Protein AF-A0A658NNR8-F1 (afdb_monomer)

Radius of gyration: 19.48 Å; Cα contacts (8 Å, |Δi|>4): 130; chains: 1; bounding box: 37×26×56 Å

Foldseek 3Di:
DQQVLLVVCVVVVPDDQQWFKDWPNATFGFHDRDRFWTWGQGPVRDIDTGGSVSRVVTDMDTPPPDPDDDDDDDDDDDPPDDPVVVVVVVVD

Secondary structure (DSSP, 8-state):
-HHHHHHHHHHH-SS-TT-EEEETTEEEEEEEE-SSEEEEEETT--EEEEEHHHHHHSPEEESSSSS-----------TTS-HHHHHHHH--

Sequence (92 aa):
SNLISGLFLVMERPFVVGDVITVDDVTGEVLTIDMLSTKLRTFDNLYVRMPNETIIKSRVTNLTHFPIRRIDLRLGVAYREDLARVRAVLDA

Nearest PDB structures (foldseek):
  2vv5-assembly1_G  TM=9.304E-01  e=2.916E-08  Escherichia coli
  4agf-assembly1_G  TM=9.296E-01  e=4.251E-08  Escherichia coli
  4age-assembly1_C  TM=9.300E-01  e=4.527E-08  Escherichia coli
  5aji-assembly1_E  TM=9.245E-01  e=7.029E-08  Escherichia coli
  6vxn-assembly1_A  TM=9.352E-01  e=8.157E-07  Arabidopsis thaliana

Solvent-accessible surface area (backbone atoms only — not comparable to full-atom values): 5592 Å² total; per-residue (Å²): 122,33,58,63,34,23,52,46,47,69,70,71,46,88,64,54,71,69,33,36,35,33,48,79,92,46,54,24,33,29,69,43,80,43,58,51,32,33,35,30,37,29,89,88,71,44,85,44,80,43,48,24,49,54,56,75,74,43,68,70,45,66,71,50,82,54,95,74,80,91,79,90,82,87,83,88,75,64,89,90,57,59,66,70,60,54,49,57,64,74,76,105

Mean predicted aligned error: 5.92 Å

Structure (mmCIF, N/CA/C/O backbone):
data_AF-A0A658NNR8-F1
#
_entry.id   AF-A0A658NNR8-F1
#
loop_
_atom_site.group_PDB
_atom_site.id
_atom_site.type_symbol
_atom_site.label_atom_id
_atom_site.label_alt_id
_atom_site.label_comp_id
_atom_site.label_asym_id
_atom_site.label_entity_id
_atom_site.label_seq_id
_atom_site.pdbx_PDB_ins_code
_atom_site.Cartn_x
_atom_site.Cartn_y
_atom_site.Cartn_z
_atom_site.occupancy
_atom_site.B_iso_or_equiv
_atom_site.auth_seq_id
_atom_site.auth_comp_id
_atom_site.auth_asym_id
_atom_site.auth_atom_id
_atom_site.pdbx_PDB_model_num
ATOM 1 N N . SER A 1 1 ? -7.644 -3.411 25.084 1.00 54.34 1 SER A N 1
ATOM 2 C CA . SER A 1 1 ? -7.197 -2.056 25.455 1.00 54.34 1 SER A CA 1
ATOM 3 C C . SER A 1 1 ? -7.068 -1.187 24.212 1.00 54.34 1 SER A C 1
ATOM 5 O O . SER A 1 1 ? -5.967 -0.846 23.819 1.00 54.34 1 SER A O 1
ATOM 7 N N . ASN A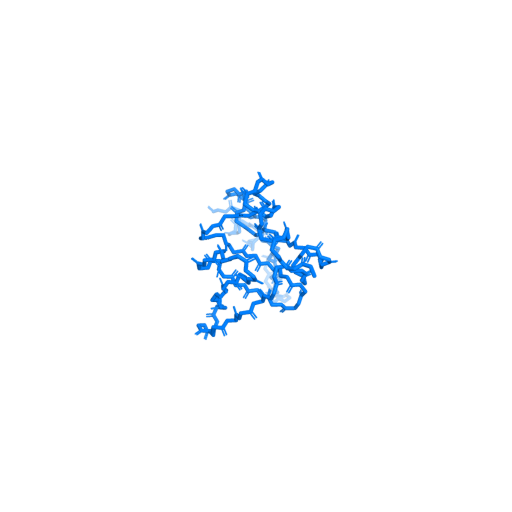 1 2 ? -8.190 -0.813 23.586 1.00 58.94 2 ASN A N 1
ATOM 8 C CA . ASN A 1 2 ? -8.194 -0.212 22.241 1.00 58.94 2 ASN A CA 1
ATOM 9 C C . ASN A 1 2 ? -8.026 1.322 22.212 1.00 58.94 2 ASN A C 1
ATOM 11 O O . ASN A 1 2 ? -7.510 1.859 21.237 1.00 58.94 2 ASN A O 1
ATOM 15 N N . LEU A 1 3 ? -8.451 2.029 23.267 1.00 67.19 3 LEU A N 1
ATOM 16 C CA . LEU A 1 3 ? -8.422 3.500 23.316 1.00 67.19 3 LEU A CA 1
ATOM 17 C C . LEU A 1 3 ? -6.995 4.059 23.416 1.00 67.19 3 LEU A C 1
ATOM 19 O O . LEU A 1 3 ? -6.664 5.029 22.740 1.00 67.19 3 LEU A O 1
ATOM 23 N N . ILE A 1 4 ? -6.139 3.417 24.220 1.00 76.44 4 ILE A N 1
ATOM 24 C CA . ILE A 1 4 ? -4.720 3.788 24.348 1.00 76.44 4 ILE A CA 1
ATOM 25 C C . ILE A 1 4 ? -4.003 3.551 23.018 1.00 76.44 4 ILE A C 1
ATOM 27 O O . ILE A 1 4 ? -3.209 4.384 22.602 1.00 76.44 4 ILE A O 1
ATOM 31 N N . SER A 1 5 ? -4.339 2.468 22.312 1.00 73.81 5 SER A N 1
ATOM 32 C CA . SER A 1 5 ? -3.792 2.174 20.988 1.00 73.81 5 SER A CA 1
ATOM 33 C C . SER A 1 5 ? -4.133 3.257 19.959 1.00 73.81 5 SER A C 1
ATOM 35 O O . SER A 1 5 ? -3.259 3.697 19.222 1.00 73.81 5 SER A O 1
ATOM 37 N N . GLY A 1 6 ? -5.378 3.743 19.930 1.00 73.50 6 GLY A N 1
ATOM 38 C CA . GLY A 1 6 ? -5.745 4.862 19.055 1.00 73.50 6 GLY A CA 1
ATOM 39 C C . GLY A 1 6 ? -4.978 6.145 19.378 1.00 73.50 6 GLY A C 1
ATOM 40 O O . GLY A 1 6 ? -4.445 6.786 18.477 1.00 73.50 6 GLY A O 1
ATOM 41 N N . LEU A 1 7 ? -4.861 6.491 20.665 1.00 79.94 7 LEU A N 1
ATOM 42 C CA . LEU A 1 7 ? -4.106 7.669 21.100 1.00 79.94 7 LEU A CA 1
ATOM 43 C C . LEU A 1 7 ? -2.609 7.553 20.772 1.00 79.94 7 LEU A C 1
ATOM 45 O O . LEU A 1 7 ? -2.006 8.521 20.318 1.00 79.94 7 LEU A O 1
ATOM 49 N N . PHE A 1 8 ? -2.030 6.367 20.956 1.00 81.94 8 PHE A N 1
ATOM 50 C CA . PHE A 1 8 ? -0.637 6.069 20.638 1.00 81.94 8 PHE A CA 1
ATOM 51 C C . PHE A 1 8 ? -0.334 6.276 19.151 1.00 81.94 8 PHE A C 1
ATOM 53 O O . PHE A 1 8 ? 0.609 6.987 18.819 1.00 81.94 8 PHE A O 1
ATOM 60 N N . LEU A 1 9 ? -1.180 5.748 18.257 1.00 83.56 9 LEU A N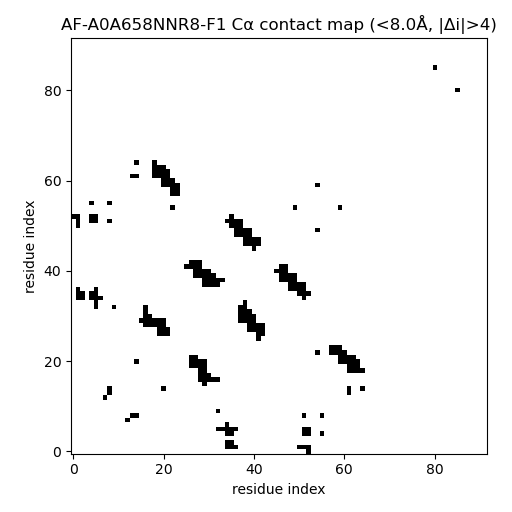 1
ATOM 61 C CA . LEU A 1 9 ? -1.026 5.943 16.810 1.00 83.56 9 LEU A CA 1
ATOM 62 C C . LEU A 1 9 ? -1.076 7.428 16.419 1.00 83.56 9 LEU A C 1
ATOM 64 O O . LEU A 1 9 ? -0.311 7.868 15.565 1.00 83.56 9 LEU A O 1
ATOM 68 N N . VAL A 1 10 ? -1.937 8.217 17.068 1.00 81.75 10 VAL A N 1
ATOM 69 C CA . VAL A 1 10 ? -2.044 9.665 16.818 1.00 81.75 10 VAL A CA 1
ATOM 70 C C . VAL A 1 10 ? -0.843 10.445 17.372 1.00 81.75 10 VAL A C 1
ATOM 72 O O . VAL A 1 10 ? -0.463 11.463 16.787 1.00 81.75 10 VAL A O 1
ATOM 75 N N . MET A 1 11 ? -0.246 9.991 18.480 1.00 83.62 11 MET A N 1
ATOM 76 C CA . MET A 1 11 ? 0.930 10.627 19.083 1.00 83.62 11 MET A CA 1
ATOM 77 C C . MET A 1 11 ? 2.228 10.292 18.346 1.00 83.62 11 MET A C 1
ATOM 79 O O . MET A 1 11 ? 2.954 11.211 17.978 1.00 83.62 11 MET A O 1
ATOM 83 N N . GLU A 1 12 ? 2.516 9.011 18.110 1.00 84.19 12 GLU A N 1
ATOM 84 C CA . GLU A 1 12 ? 3.757 8.592 17.443 1.00 84.19 12 GLU A CA 1
ATOM 85 C C . GLU A 1 12 ? 3.721 8.789 15.925 1.00 84.19 12 GLU A C 1
ATOM 87 O O . GLU A 1 12 ? 4.770 8.917 15.299 1.00 84.19 12 GLU A O 1
ATOM 92 N N . ARG A 1 13 ? 2.522 8.840 15.329 1.00 85.62 13 ARG A N 1
ATOM 93 C CA . ARG A 1 13 ? 2.297 9.039 13.887 1.00 85.62 13 ARG A CA 1
ATOM 94 C C . ARG A 1 13 ? 3.185 8.161 12.986 1.00 85.62 13 ARG A C 1
ATOM 96 O O . ARG A 1 13 ? 3.823 8.685 12.073 1.00 85.62 13 ARG A O 1
ATOM 103 N N . PRO A 1 14 ? 3.201 6.826 13.167 1.00 87.69 14 PRO A N 1
ATOM 104 C CA . PRO A 1 14 ? 3.934 5.928 12.265 1.00 87.69 14 PRO A CA 1
ATOM 105 C C . PRO A 1 14 ? 3.405 5.978 10.816 1.00 87.69 14 PRO A C 1
ATOM 107 O O . PRO A 1 14 ? 4.101 5.619 9.865 1.00 87.69 14 PRO A O 1
ATOM 110 N N . PHE A 1 15 ? 2.161 6.420 10.648 1.00 92.94 15 PHE A N 1
ATOM 111 C CA . PHE A 1 15 ? 1.511 6.725 9.381 1.00 92.94 15 PHE A CA 1
ATOM 112 C C . PHE A 1 15 ? 0.430 7.785 9.616 1.00 92.94 15 PHE A C 1
ATOM 114 O O . PHE A 1 15 ? -0.023 7.988 10.749 1.00 92.94 15 PHE A O 1
ATOM 121 N N . VAL A 1 16 ? 0.007 8.454 8.549 1.00 93.31 16 VAL A N 1
ATOM 122 C CA . VAL A 1 16 ? -1.064 9.458 8.580 1.00 93.31 16 VAL A CA 1
ATOM 123 C C . VAL A 1 16 ? -2.199 9.091 7.628 1.00 93.31 16 VAL A C 1
ATOM 125 O O . VAL A 1 16 ? -2.092 8.178 6.814 1.00 93.31 16 VAL A O 1
ATOM 128 N N . VAL A 1 17 ? -3.323 9.799 7.742 1.00 94.94 17 VAL A N 1
ATOM 129 C CA . VAL A 1 17 ? -4.411 9.700 6.761 1.00 94.94 17 VAL A CA 1
ATOM 130 C C . VAL A 1 17 ? -3.876 10.053 5.369 1.00 94.94 17 VAL A C 1
ATOM 132 O O . VAL A 1 17 ? -3.192 11.063 5.215 1.00 94.94 17 VAL A O 1
ATOM 135 N N . GLY A 1 18 ? -4.192 9.217 4.381 1.00 95.12 18 GLY A N 1
ATOM 136 C CA . GLY A 1 18 ? -3.687 9.293 3.009 1.00 95.12 18 GLY A CA 1
ATOM 137 C C . GLY A 1 18 ? -2.466 8.411 2.734 1.00 95.12 18 GLY A C 1
ATOM 138 O O . GLY A 1 18 ? -2.142 8.187 1.569 1.00 95.12 18 GLY A O 1
ATOM 139 N N . ASP A 1 19 ? -1.807 7.867 3.764 1.00 96.31 19 ASP A N 1
ATOM 140 C CA . ASP A 1 19 ? -0.713 6.924 3.537 1.00 96.31 19 ASP A CA 1
ATOM 141 C C . ASP A 1 19 ? -1.228 5.582 3.024 1.00 96.31 19 ASP A C 1
ATOM 143 O O . ASP A 1 19 ? -2.252 5.074 3.482 1.00 96.31 19 ASP A O 1
ATOM 147 N N . VAL A 1 20 ? -0.470 4.958 2.124 1.00 96.62 20 VAL A N 1
ATOM 148 C CA . VAL A 1 20 ? -0.675 3.552 1.778 1.00 96.62 20 VAL A CA 1
ATOM 149 C C . VAL A 1 20 ? 0.167 2.713 2.722 1.00 96.62 20 VAL A C 1
ATOM 151 O O . VAL A 1 20 ? 1.396 2.798 2.725 1.00 96.62 20 VAL A O 1
ATOM 154 N N . ILE A 1 21 ? -0.496 1.862 3.493 1.00 96.06 21 ILE A N 1
ATOM 155 C CA . ILE A 1 21 ? 0.155 0.956 4.430 1.00 96.06 21 ILE A CA 1
ATOM 156 C C . ILE A 1 21 ? -0.177 -0.494 4.096 1.00 96.06 21 ILE A C 1
ATOM 158 O O . ILE A 1 21 ? -1.265 -0.813 3.610 1.00 96.06 21 ILE A O 1
ATOM 162 N N . THR A 1 22 ? 0.766 -1.376 4.399 1.00 95.88 22 THR A N 1
ATOM 163 C CA . THR A 1 22 ? 0.539 -2.815 4.479 1.00 95.88 22 THR A CA 1
ATOM 164 C C . THR A 1 22 ? 0.567 -3.218 5.945 1.00 95.88 22 THR A C 1
ATOM 166 O O . THR A 1 22 ? 1.567 -2.981 6.631 1.00 95.88 22 THR A O 1
ATOM 169 N N . VAL A 1 23 ? -0.524 -3.814 6.420 1.00 94.06 23 VAL A N 1
ATOM 170 C CA . VAL A 1 23 ? -0.623 -4.417 7.753 1.00 94.06 23 VAL A CA 1
ATOM 171 C C . VAL A 1 23 ? -1.000 -5.875 7.567 1.00 94.06 23 VAL A C 1
ATOM 173 O O . VAL A 1 23 ? -2.052 -6.170 6.996 1.00 94.06 23 VAL A O 1
ATOM 176 N N . ASP A 1 24 ? -0.124 -6.768 8.023 1.00 89.75 24 ASP A N 1
ATOM 177 C CA . ASP A 1 24 ? -0.201 -8.202 7.736 1.00 89.75 24 ASP A CA 1
ATOM 178 C C . ASP A 1 24 ? -0.341 -8.443 6.217 1.00 89.75 24 ASP A C 1
ATOM 180 O O . ASP A 1 24 ? 0.555 -8.071 5.455 1.00 89.75 24 ASP A O 1
ATOM 184 N N . ASP A 1 25 ? -1.473 -8.988 5.770 1.00 90.62 25 ASP A N 1
ATOM 185 C CA . ASP A 1 25 ? -1.731 -9.329 4.363 1.00 90.62 25 ASP A CA 1
ATOM 186 C C . ASP A 1 25 ? -2.559 -8.260 3.627 1.00 90.62 25 ASP A C 1
ATOM 188 O O . ASP A 1 25 ? -2.853 -8.385 2.436 1.00 90.62 25 ASP A O 1
ATOM 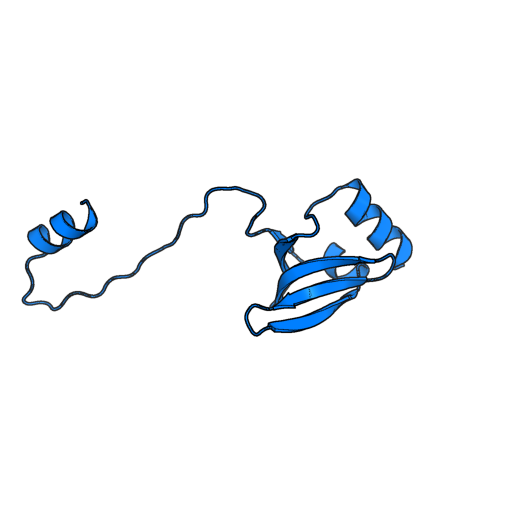192 N N . VAL A 1 26 ? -2.971 -7.198 4.327 1.00 94.06 26 VAL A N 1
ATOM 193 C CA . VAL A 1 26 ? -3.857 -6.163 3.787 1.00 94.06 26 VAL A CA 1
ATOM 194 C C . VAL A 1 26 ? -3.045 -4.937 3.410 1.00 94.06 26 VAL A C 1
ATOM 196 O O . VAL A 1 26 ? -2.423 -4.307 4.262 1.00 94.06 26 VAL A O 1
ATOM 199 N N . THR A 1 27 ? -3.110 -4.552 2.135 1.00 96.69 27 THR A N 1
ATOM 200 C CA . THR A 1 27 ? -2.551 -3.283 1.652 1.00 96.69 27 THR A CA 1
ATOM 201 C C . THR A 1 27 ? -3.665 -2.318 1.273 1.00 96.69 27 THR A C 1
ATOM 203 O O . THR A 1 27 ? -4.561 -2.666 0.499 1.00 96.69 27 THR A O 1
ATOM 206 N N . GLY A 1 28 ? -3.600 -1.094 1.792 1.00 97.12 28 GLY A N 1
ATOM 207 C CA . GLY A 1 28 ? -4.579 -0.063 1.479 1.00 97.12 28 GLY A CA 1
ATOM 208 C C . GLY A 1 28 ? -4.185 1.329 1.951 1.00 97.12 28 GLY A C 1
ATOM 209 O O . GLY A 1 28 ? -3.252 1.511 2.727 1.00 97.12 28 GLY A O 1
ATOM 210 N N . GLU A 1 29 ? -4.926 2.311 1.458 1.00 97.69 29 GLU A N 1
ATOM 211 C CA . GLU A 1 29 ? -4.831 3.713 1.849 1.00 97.69 29 GLU A CA 1
ATOM 212 C C . GLU A 1 29 ? -5.580 3.959 3.163 1.00 97.69 29 GLU A C 1
ATOM 214 O O . GLU A 1 29 ? -6.723 3.524 3.326 1.00 97.69 29 GLU A O 1
ATOM 219 N N . VAL A 1 30 ? -4.960 4.684 4.091 1.00 97.12 30 VAL A N 1
ATOM 220 C CA . VAL A 1 30 ? -5.559 5.079 5.367 1.00 97.12 30 VAL A CA 1
ATOM 221 C C . VAL A 1 30 ? -6.588 6.181 5.140 1.00 97.12 30 VAL A C 1
ATOM 223 O O . VAL A 1 30 ? -6.236 7.314 4.831 1.00 97.12 30 VAL A O 1
ATOM 226 N N . LEU A 1 31 ? -7.866 5.871 5.357 1.00 96.94 31 LEU A N 1
ATOM 227 C CA . LEU A 1 31 ? -8.960 6.836 5.235 1.00 96.94 31 LEU A CA 1
ATOM 228 C C . LEU A 1 31 ? -9.140 7.664 6.509 1.00 96.94 31 LEU A C 1
ATOM 230 O O . LEU A 1 31 ? -9.235 8.885 6.451 1.00 96.94 31 LEU A O 1
ATOM 234 N N . THR A 1 32 ? -9.230 7.003 7.666 1.00 94.31 32 THR A N 1
ATOM 235 C CA . THR A 1 32 ? -9.342 7.665 8.974 1.00 94.31 32 THR A CA 1
ATOM 236 C C . THR A 1 32 ? -8.731 6.804 10.073 1.00 94.31 32 THR A C 1
ATOM 238 O O . THR A 1 32 ? -8.729 5.573 9.990 1.00 94.31 32 THR A O 1
ATOM 241 N N . ILE A 1 33 ? -8.251 7.460 11.129 1.00 92.19 33 ILE A N 1
ATOM 242 C CA . ILE A 1 33 ? -7.799 6.827 12.371 1.00 92.19 33 ILE A CA 1
ATOM 243 C C . ILE A 1 33 ? -8.799 7.229 13.456 1.00 92.19 33 ILE A C 1
ATOM 245 O O . ILE A 1 33 ? -8.765 8.352 13.957 1.00 92.19 33 ILE A O 1
ATOM 249 N N . ASP A 1 34 ? -9.724 6.330 13.789 1.00 90.69 34 ASP A N 1
ATOM 250 C CA . ASP A 1 34 ? -10.707 6.560 14.849 1.00 90.69 34 ASP A CA 1
ATOM 251 C C . ASP A 1 34 ? -10.166 6.031 16.190 1.00 90.69 34 ASP A C 1
ATOM 253 O O . ASP A 1 34 ? -9.188 5.282 16.245 1.00 90.69 34 ASP A O 1
ATOM 257 N N . MET A 1 35 ? -10.848 6.338 17.299 1.00 86.75 35 MET A N 1
ATOM 258 C CA . MET A 1 35 ? -10.395 5.957 18.649 1.00 86.75 35 MET A CA 1
ATOM 259 C C . MET A 1 35 ? -10.149 4.450 18.838 1.00 86.75 35 MET A C 1
ATOM 261 O O . MET A 1 35 ? -9.269 4.060 19.601 1.00 86.75 35 MET A O 1
ATOM 265 N N . LEU A 1 36 ? -10.933 3.597 18.171 1.00 88.81 36 LEU A N 1
ATOM 266 C CA . LEU A 1 36 ? -10.889 2.139 18.349 1.00 88.81 36 LEU A CA 1
ATOM 267 C C . LEU A 1 36 ? -10.377 1.384 17.117 1.00 88.81 36 LEU A C 1
ATOM 269 O O . LEU A 1 36 ? -10.015 0.212 17.223 1.00 88.81 36 LEU A O 1
ATOM 273 N N . SER A 1 37 ? -10.394 2.018 15.947 1.00 92.56 37 SER A N 1
ATOM 274 C CA . SER A 1 37 ? -10.097 1.359 14.679 1.00 92.56 37 SER A CA 1
ATOM 275 C C . SER A 1 37 ? -9.593 2.336 13.634 1.00 92.56 37 SER A C 1
ATOM 277 O O . SER A 1 37 ? -10.067 3.467 13.571 1.00 92.56 37 SER A O 1
ATOM 279 N N . THR A 1 38 ? -8.752 1.842 12.741 1.00 93.75 38 THR A N 1
ATOM 280 C CA . THR A 1 38 ? -8.333 2.536 11.528 1.00 93.75 38 THR A CA 1
ATOM 281 C C . THR A 1 38 ? -9.105 1.974 10.337 1.00 93.75 38 THR A C 1
ATOM 283 O O . THR A 1 38 ? -9.360 0.767 10.252 1.00 93.75 38 THR A O 1
ATOM 286 N N . LYS A 1 39 ? -9.526 2.859 9.437 1.00 95.94 39 LYS A N 1
ATOM 287 C CA . LYS A 1 39 ? -10.251 2.519 8.211 1.00 95.94 39 LYS A CA 1
ATOM 288 C C . LYS A 1 39 ? -9.287 2.582 7.037 1.00 95.94 39 LYS A C 1
ATOM 290 O O . LYS A 1 39 ? -8.627 3.600 6.847 1.00 95.94 39 LYS A O 1
ATOM 295 N N . LEU A 1 40 ? -9.240 1.516 6.254 1.00 97.19 40 LEU A N 1
ATOM 296 C CA . LEU A 1 40 ? -8.396 1.374 5.078 1.00 97.19 40 LEU A CA 1
ATOM 297 C C . LEU A 1 40 ? -9.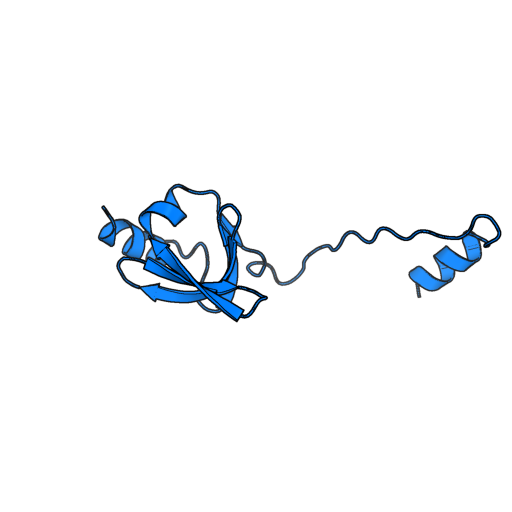270 1.175 3.838 1.00 97.19 40 LEU A C 1
ATOM 299 O O . LEU A 1 40 ? -10.303 0.501 3.902 1.00 97.19 40 LEU A O 1
ATOM 303 N N . ARG A 1 41 ? -8.832 1.722 2.707 1.00 97.88 41 ARG A N 1
ATOM 304 C CA . ARG A 1 41 ? -9.351 1.397 1.377 1.00 97.88 41 ARG A CA 1
ATOM 305 C C . ARG A 1 41 ? -8.300 0.605 0.617 1.00 97.88 41 ARG A C 1
ATOM 307 O O . ARG A 1 41 ? -7.215 1.123 0.366 1.00 97.88 41 ARG A O 1
ATOM 314 N N . THR A 1 42 ? -8.600 -0.636 0.252 1.00 97.44 42 THR A N 1
ATOM 315 C CA . THR A 1 42 ? -7.685 -1.432 -0.578 1.00 97.44 42 THR A CA 1
ATOM 316 C C . THR A 1 42 ? -7.646 -0.901 -2.011 1.00 97.44 42 THR A C 1
ATOM 318 O O . THR A 1 42 ? -8.515 -0.133 -2.429 1.00 97.44 42 THR A O 1
ATOM 321 N N . PHE A 1 43 ? -6.659 -1.338 -2.794 1.00 95.94 43 PHE A N 1
ATOM 322 C CA . PHE A 1 43 ? -6.577 -0.995 -4.218 1.00 95.94 43 PHE A CA 1
ATOM 323 C C . PHE A 1 43 ? -7.741 -1.552 -5.048 1.00 95.94 43 PHE A C 1
ATOM 325 O O . PHE A 1 43 ? -8.121 -0.943 -6.043 1.00 95.94 43 PHE A O 1
ATOM 332 N N . ASP A 1 44 ? -8.376 -2.626 -4.576 1.00 96.75 44 ASP A N 1
ATOM 333 C CA . ASP A 1 44 ? -9.618 -3.170 -5.140 1.00 96.75 44 ASP A CA 1
ATOM 334 C C . ASP A 1 44 ? -10.869 -2.397 -4.682 1.00 96.75 44 ASP A C 1
ATOM 336 O O . ASP A 1 44 ? -11.998 -2.856 -4.848 1.00 96.75 44 ASP A O 1
ATOM 340 N N . ASN A 1 45 ? -10.681 -1.224 -4.069 1.00 95.88 45 ASN A N 1
ATOM 341 C CA . ASN A 1 45 ? -11.736 -0.363 -3.542 1.00 95.88 45 ASN A CA 1
ATOM 342 C C . ASN A 1 45 ? -12.602 -1.036 -2.454 1.00 95.88 45 ASN A C 1
ATOM 344 O O . ASN A 1 45 ? -13.778 -0.707 -2.289 1.00 95.88 45 ASN A O 1
ATOM 348 N N . LEU A 1 46 ? -12.028 -1.967 -1.685 1.00 97.25 46 LEU A N 1
ATOM 349 C CA . LEU A 1 46 ? -12.703 -2.597 -0.550 1.00 97.25 46 LEU A CA 1
ATOM 350 C C . LEU A 1 46 ? -12.470 -1.791 0.726 1.00 97.25 46 LEU A C 1
ATOM 352 O O . LEU A 1 46 ? -11.376 -1.281 0.972 1.00 97.25 46 LEU A O 1
ATOM 356 N N . TYR A 1 47 ? -13.501 -1.710 1.563 1.00 97.00 47 TYR A N 1
ATOM 357 C CA . TYR A 1 47 ? -13.425 -1.074 2.871 1.00 97.00 47 TYR A CA 1
ATOM 358 C C . TYR A 1 47 ? -12.979 -2.083 3.931 1.00 97.00 47 TYR A C 1
ATOM 360 O O . TYR A 1 47 ? -13.680 -3.057 4.207 1.00 97.00 47 TYR A O 1
ATOM 368 N N . VAL A 1 48 ? -11.836 -1.822 4.562 1.00 96.44 48 VAL A N 1
ATOM 369 C CA . VAL A 1 48 ? -11.299 -2.654 5.641 1.00 96.44 48 VAL A CA 1
ATOM 370 C C . VAL A 1 48 ? -11.240 -1.838 6.921 1.00 96.44 48 VAL A C 1
ATOM 372 O O . VAL A 1 48 ? -10.605 -0.790 6.988 1.00 96.44 48 VAL A O 1
ATOM 375 N N . ARG A 1 49 ? -11.894 -2.330 7.971 1.00 95.50 49 ARG A N 1
ATOM 376 C CA . ARG A 1 49 ? -11.830 -1.736 9.306 1.00 95.50 49 ARG A CA 1
ATOM 377 C C . ARG A 1 49 ? -10.965 -2.609 10.200 1.00 95.50 49 ARG A C 1
ATOM 379 O O . ARG A 1 49 ? -11.353 -3.731 10.514 1.00 95.50 49 ARG A O 1
ATOM 386 N N . MET A 1 50 ? -9.845 -2.066 10.662 1.00 92.69 50 MET A N 1
ATOM 387 C CA . MET A 1 50 ? -8.893 -2.790 11.496 1.00 92.69 50 MET A CA 1
ATOM 388 C C . MET A 1 50 ? -8.834 -2.191 12.909 1.00 92.69 50 MET A C 1
ATOM 390 O O . MET A 1 50 ? -8.711 -0.972 13.043 1.00 92.69 50 MET A O 1
ATOM 394 N N . PRO A 1 51 ? -8.938 -2.999 13.980 1.00 93.12 51 PRO A N 1
ATOM 395 C CA . PRO A 1 51 ? -8.753 -2.515 15.345 1.00 93.12 51 PRO A CA 1
ATOM 396 C C . PRO A 1 51 ? -7.348 -1.940 15.554 1.00 93.12 51 PRO A C 1
ATOM 398 O O . PRO A 1 51 ? -6.361 -2.538 15.128 1.00 93.12 51 PRO A O 1
ATOM 401 N N . ASN A 1 52 ? -7.244 -0.817 16.268 1.00 91.38 52 ASN A N 1
ATOM 402 C CA . ASN A 1 52 ? -5.945 -0.178 16.530 1.00 91.38 52 ASN A CA 1
ATOM 403 C C . ASN A 1 52 ? -5.004 -1.093 17.332 1.00 91.38 52 ASN A C 1
ATOM 405 O O . ASN A 1 52 ? -3.793 -1.067 17.138 1.00 91.38 52 ASN A O 1
ATOM 409 N N . GLU A 1 53 ? -5.561 -1.928 18.215 1.00 89.94 53 GLU A N 1
ATOM 410 C CA . GLU A 1 53 ? -4.796 -2.912 18.985 1.00 89.94 53 GLU A CA 1
ATOM 411 C C . GLU A 1 53 ? -4.124 -3.964 18.088 1.00 89.94 53 GLU A C 1
ATOM 413 O O . GLU A 1 53 ? -3.015 -4.394 18.395 1.00 89.94 53 GLU A O 1
ATOM 418 N N . THR A 1 54 ? -4.756 -4.349 16.974 1.00 89.12 54 THR A N 1
ATOM 419 C CA . THR A 1 54 ? -4.156 -5.257 15.987 1.00 89.12 54 THR A CA 1
ATOM 420 C C . THR A 1 54 ? -2.996 -4.570 15.276 1.00 89.12 54 THR A C 1
ATOM 422 O O . THR A 1 54 ? -1.900 -5.108 15.259 1.00 89.12 54 THR A O 1
ATOM 425 N N . I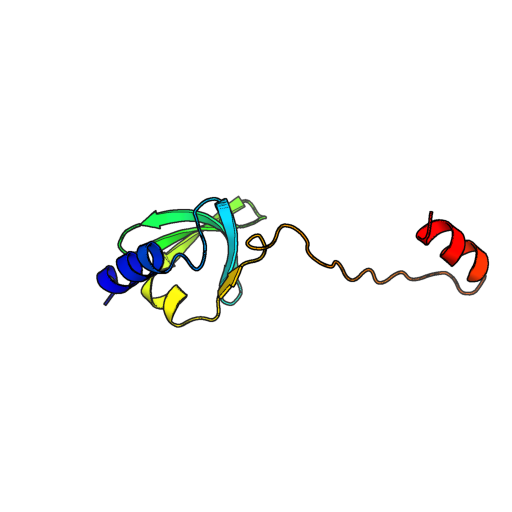LE A 1 55 ? -3.197 -3.340 14.793 1.00 90.12 55 ILE A N 1
ATOM 426 C CA . ILE A 1 55 ? -2.174 -2.579 14.054 1.00 90.12 55 ILE A CA 1
ATOM 427 C C . ILE A 1 55 ? -0.889 -2.401 14.869 1.00 90.12 55 ILE A C 1
ATOM 429 O O . ILE A 1 55 ? 0.196 -2.557 14.326 1.00 90.12 55 ILE A O 1
ATOM 433 N N . ILE A 1 56 ? -1.000 -2.097 16.165 1.00 87.81 56 ILE A N 1
ATOM 434 C CA . ILE A 1 56 ? 0.174 -1.898 17.036 1.00 87.81 56 ILE A CA 1
ATOM 435 C C . ILE A 1 56 ? 0.936 -3.201 17.294 1.00 87.81 56 ILE A C 1
ATOM 437 O O . ILE A 1 56 ? 2.146 -3.176 17.502 1.00 87.81 56 ILE A O 1
ATOM 441 N N . LYS A 1 57 ? 0.233 -4.336 17.334 1.00 88.00 57 LYS A N 1
ATOM 442 C CA . LYS A 1 57 ? 0.852 -5.647 17.570 1.00 88.00 57 LYS A CA 1
ATOM 443 C C . LYS A 1 57 ? 1.426 -6.255 16.291 1.00 88.00 57 LYS A C 1
ATOM 445 O O . LYS A 1 57 ? 2.346 -7.064 16.375 1.00 88.00 57 LYS A O 1
ATOM 450 N N . SER A 1 58 ? 0.874 -5.887 15.139 1.00 88.69 58 SER A N 1
ATOM 451 C CA . SER A 1 58 ? 1.293 -6.362 13.826 1.00 88.69 58 SER A CA 1
ATOM 452 C C . SER A 1 58 ? 2.461 -5.552 13.268 1.00 88.69 58 SER A C 1
ATOM 454 O O . SER A 1 58 ? 2.724 -4.411 13.650 1.00 88.69 58 SER A O 1
ATOM 456 N N . ARG A 1 59 ? 3.169 -6.138 12.300 1.00 91.00 59 ARG A N 1
ATOM 457 C CA . ARG A 1 59 ? 4.172 -5.408 11.522 1.00 91.00 59 ARG A CA 1
ATOM 458 C C . ARG A 1 59 ? 3.459 -4.493 10.526 1.00 91.00 59 ARG A C 1
ATOM 460 O O . ARG A 1 59 ? 2.760 -4.973 9.639 1.00 91.00 59 ARG A O 1
ATOM 467 N N . VAL A 1 60 ? 3.710 -3.190 10.622 1.00 92.81 60 VAL A N 1
ATOM 468 C CA . VAL A 1 60 ? 3.207 -2.186 9.674 1.00 92.81 60 VAL A CA 1
ATOM 469 C C . VAL A 1 60 ? 4.327 -1.766 8.729 1.00 92.81 60 VAL A C 1
ATOM 471 O O . VAL A 1 60 ? 5.421 -1.417 9.168 1.00 92.81 60 VAL A O 1
ATOM 474 N N . THR A 1 61 ? 4.060 -1.784 7.425 1.00 94.62 61 THR A N 1
ATOM 475 C CA . THR A 1 61 ? 4.961 -1.228 6.406 1.00 94.62 61 THR A CA 1
ATOM 476 C C . THR A 1 61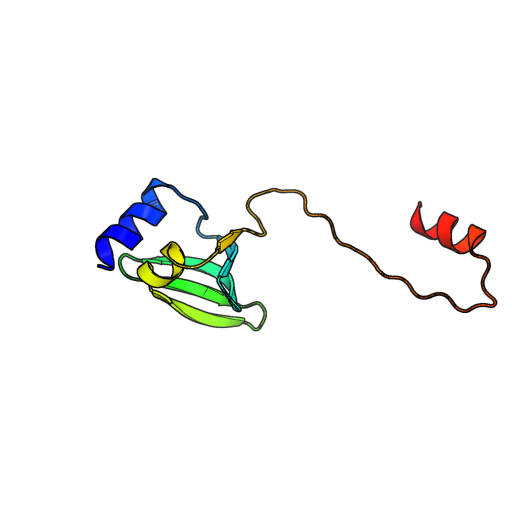 ? 4.283 -0.035 5.750 1.00 94.62 61 THR A C 1
ATOM 478 O O . THR A 1 61 ? 3.283 -0.201 5.057 1.00 94.62 61 THR A O 1
ATOM 481 N N . ASN A 1 62 ? 4.819 1.166 5.957 1.00 94.62 62 ASN A N 1
ATOM 482 C CA . ASN A 1 62 ? 4.325 2.367 5.293 1.00 94.62 62 ASN A CA 1
ATOM 483 C C . ASN A 1 62 ? 5.001 2.515 3.923 1.00 94.62 62 ASN A C 1
ATOM 485 O O . ASN A 1 62 ? 6.221 2.654 3.827 1.00 94.62 62 ASN A O 1
ATOM 489 N N . LEU A 1 63 ? 4.202 2.440 2.861 1.00 94.31 63 LEU A N 1
ATOM 490 C CA . LEU A 1 63 ? 4.667 2.429 1.478 1.00 94.31 63 LEU A CA 1
ATOM 491 C C . LEU A 1 63 ? 4.834 3.832 0.882 1.00 94.31 63 LEU A C 1
ATOM 493 O O . LEU A 1 63 ? 5.445 3.941 -0.186 1.00 94.31 63 LEU A O 1
ATOM 497 N N . THR A 1 64 ? 4.279 4.862 1.528 1.00 94.75 64 THR A N 1
ATOM 498 C CA . THR A 1 64 ? 4.248 6.260 1.055 1.00 94.75 64 THR A CA 1
ATOM 499 C C . THR A 1 64 ? 4.978 7.237 1.969 1.00 94.75 64 THR A C 1
ATOM 501 O O . THR A 1 64 ? 5.148 8.389 1.586 1.00 94.75 64 THR A O 1
ATOM 504 N N . HIS A 1 65 ? 5.465 6.789 3.131 1.00 94.06 65 HIS A N 1
ATOM 505 C CA . HIS A 1 65 ? 6.220 7.633 4.063 1.00 94.06 65 HIS A CA 1
ATOM 506 C C . HIS A 1 65 ? 7.409 8.342 3.400 1.00 94.06 65 HIS A C 1
ATOM 508 O O . HIS A 1 65 ? 7.674 9.513 3.662 1.00 94.06 65 HIS A O 1
ATOM 514 N N . PHE A 1 66 ? 8.128 7.628 2.529 1.00 94.19 66 PHE A N 1
ATOM 515 C CA . PHE A 1 66 ? 9.217 8.193 1.742 1.00 94.19 66 PHE A CA 1
ATOM 516 C C . PHE A 1 66 ? 8.749 8.499 0.313 1.00 94.19 66 PHE A C 1
ATOM 518 O O . PHE A 1 66 ? 8.054 7.680 -0.290 1.00 94.19 66 PHE A O 1
ATOM 525 N N . PRO A 1 67 ? 9.183 9.630 -0.276 1.00 92.00 67 PRO A N 1
ATOM 526 C CA . PRO A 1 67 ? 8.722 10.067 -1.596 1.00 92.00 67 PRO A CA 1
ATOM 527 C C . PRO A 1 67 ? 9.250 9.209 -2.755 1.00 92.00 67 PRO A C 1
ATOM 529 O O . PRO A 1 67 ? 8.708 9.261 -3.855 1.00 92.00 67 PRO A O 1
ATOM 532 N N . ILE A 1 68 ? 10.323 8.443 -2.537 1.00 94.06 68 ILE A N 1
ATOM 533 C CA . ILE A 1 68 ? 10.994 7.649 -3.570 1.00 94.06 68 ILE A CA 1
ATOM 534 C C . ILE A 1 68 ? 10.960 6.181 -3.154 1.00 94.06 68 ILE A C 1
ATOM 536 O O . ILE A 1 68 ? 11.390 5.830 -2.055 1.00 94.06 68 ILE A O 1
ATOM 540 N N . ARG A 1 69 ? 10.498 5.311 -4.057 1.00 93.12 69 ARG A N 1
ATOM 541 C CA . ARG A 1 69 ? 10.480 3.858 -3.861 1.00 93.12 69 ARG A CA 1
ATOM 542 C C . ARG A 1 69 ? 11.117 3.147 -5.047 1.00 93.12 69 ARG A C 1
ATOM 544 O O . ARG A 1 69 ? 10.850 3.484 -6.197 1.00 9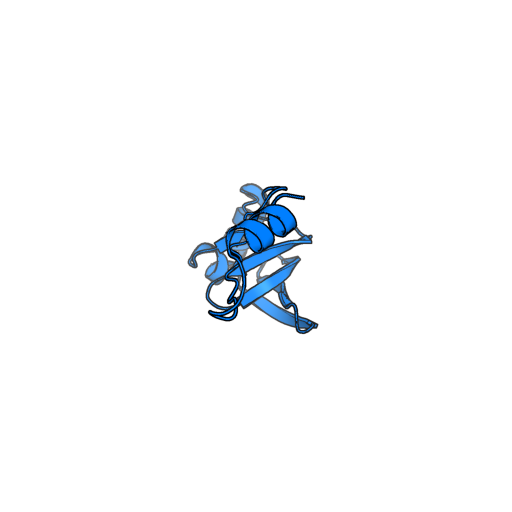3.12 69 ARG A O 1
ATOM 551 N N . ARG A 1 70 ? 11.938 2.135 -4.760 1.00 92.88 70 ARG A N 1
ATOM 552 C CA . ARG A 1 70 ? 12.525 1.266 -5.785 1.00 92.88 70 ARG A CA 1
ATOM 553 C C . ARG A 1 70 ? 11.467 0.301 -6.320 1.00 92.88 70 ARG A C 1
ATOM 555 O O . ARG A 1 70 ? 10.716 -0.283 -5.541 1.00 92.88 70 ARG A O 1
ATOM 562 N N . ILE A 1 71 ? 11.445 0.112 -7.634 1.00 90.06 71 ILE A N 1
ATOM 563 C CA . ILE A 1 71 ? 10.679 -0.942 -8.301 1.00 90.06 71 ILE A CA 1
ATOM 564 C C . ILE A 1 71 ? 11.686 -1.898 -8.936 1.00 90.06 71 ILE A C 1
ATOM 566 O O . ILE A 1 71 ? 12.569 -1.463 -9.672 1.00 90.06 71 ILE A O 1
ATOM 570 N N . ASP A 1 72 ? 11.554 -3.190 -8.648 1.00 91.31 72 ASP A N 1
ATOM 571 C CA . ASP A 1 72 ? 12.391 -4.227 -9.246 1.00 91.31 72 ASP A CA 1
ATOM 572 C C . ASP A 1 72 ? 11.707 -4.745 -10.523 1.00 91.31 72 ASP A C 1
ATOM 574 O O . ASP A 1 72 ? 10.683 -5.426 -10.465 1.00 91.31 72 ASP A O 1
ATOM 578 N N . LEU A 1 73 ? 12.262 -4.405 -11.688 1.00 89.62 73 LEU A N 1
ATOM 579 C CA . LEU A 1 73 ? 11.739 -4.813 -12.995 1.00 89.62 73 LEU A CA 1
ATOM 580 C C . LEU A 1 73 ? 12.465 -6.071 -13.483 1.00 89.62 73 LEU A C 1
ATOM 582 O O . LEU A 1 73 ? 13.676 -6.057 -13.701 1.00 89.62 73 LEU A O 1
ATOM 586 N N . ARG A 1 74 ? 11.724 -7.167 -13.680 1.00 90.8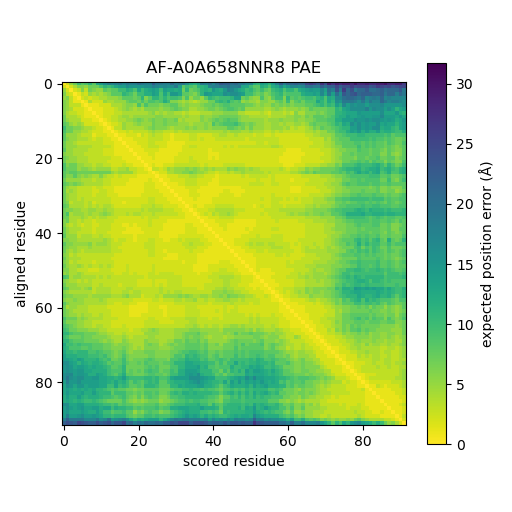1 74 ARG A N 1
ATOM 587 C CA . ARG A 1 74 ? 12.239 -8.392 -14.311 1.00 90.81 74 ARG A CA 1
ATOM 588 C C . ARG A 1 74 ? 11.768 -8.446 -15.757 1.00 90.81 74 ARG A C 1
ATOM 590 O O . ARG A 1 74 ? 10.579 -8.604 -16.012 1.00 90.81 74 ARG A O 1
ATOM 597 N N . LEU A 1 75 ? 12.706 -8.318 -16.688 1.00 90.19 75 LEU A N 1
ATOM 598 C CA . LEU A 1 75 ? 12.437 -8.309 -18.123 1.00 90.19 75 LEU A CA 1
ATOM 599 C C . LEU A 1 75 ? 12.953 -9.604 -18.750 1.00 90.19 75 LEU A C 1
ATOM 601 O O . LEU A 1 75 ? 14.109 -9.976 -18.556 1.00 90.19 75 LEU A O 1
ATOM 605 N N . GLY A 1 76 ? 12.088 -10.288 -19.495 1.00 91.75 76 GLY A N 1
ATOM 606 C CA . GLY A 1 76 ? 12.468 -11.418 -20.336 1.00 91.75 76 GLY A CA 1
ATOM 607 C C . GLY A 1 76 ? 12.693 -10.951 -21.769 1.00 91.75 76 GLY A C 1
ATOM 608 O O . GLY A 1 76 ? 11.857 -10.235 -22.317 1.00 91.75 76 GLY A O 1
ATOM 609 N N . VAL A 1 77 ? 13.798 -11.370 -22.382 1.00 93.38 77 VAL A N 1
ATOM 610 C CA . VAL A 1 77 ? 14.102 -11.103 -23.795 1.00 93.38 77 VAL A CA 1
ATOM 611 C C . VAL A 1 77 ? 14.242 -12.412 -24.555 1.00 93.38 77 VAL A C 1
ATOM 613 O O . VAL A 1 77 ? 14.684 -13.418 -23.999 1.00 93.38 77 VAL A O 1
ATOM 616 N N . ALA A 1 78 ? 13.836 -12.422 -25.826 1.00 94.38 78 ALA A N 1
ATOM 617 C CA . ALA A 1 78 ? 14.014 -13.602 -26.660 1.00 94.38 78 ALA A CA 1
ATOM 618 C C . ALA A 1 78 ? 15.509 -13.835 -26.927 1.00 94.38 78 ALA A C 1
ATOM 620 O O . ALA A 1 78 ? 16.253 -12.892 -27.170 1.00 94.38 78 ALA A O 1
ATOM 621 N N . TYR A 1 79 ? 15.940 -15.098 -26.944 1.00 92.00 79 TYR A N 1
ATOM 622 C CA . TYR A 1 79 ? 17.355 -15.473 -27.111 1.00 92.00 79 TYR A CA 1
ATOM 623 C C . TYR A 1 79 ? 18.014 -14.951 -28.395 1.00 92.00 79 TYR A C 1
ATOM 625 O O . TYR A 1 79 ? 19.232 -14.842 -28.457 1.00 92.00 79 TYR A O 1
ATOM 633 N N . ARG A 1 80 ? 17.214 -14.660 -29.426 1.00 93.62 80 ARG A N 1
ATOM 634 C CA . ARG A 1 80 ? 17.680 -14.116 -30.710 1.00 93.62 80 ARG A CA 1
ATOM 635 C C . ARG A 1 80 ? 17.899 -12.601 -30.699 1.00 93.62 80 ARG A C 1
ATOM 637 O O . ARG A 1 80 ? 18.335 -12.062 -31.709 1.00 93.62 80 ARG A O 1
ATOM 644 N N . GLU A 1 81 ? 17.528 -11.919 -29.621 1.00 93.25 81 GLU A N 1
ATOM 645 C CA . GLU A 1 81 ? 17.675 -10.470 -29.505 1.00 93.25 81 GLU A CA 1
ATOM 646 C C . GLU A 1 81 ? 19.083 -10.094 -29.043 1.00 93.25 81 GLU A C 1
ATOM 648 O O . GLU A 1 81 ? 19.732 -10.810 -28.281 1.00 93.25 81 GLU A O 1
ATOM 653 N N . ASP A 1 82 ? 19.542 -8.929 -29.488 1.00 93.25 82 ASP A N 1
ATOM 654 C CA . ASP A 1 82 ? 20.821 -8.366 -29.075 1.00 93.25 82 ASP A CA 1
ATOM 655 C C . ASP A 1 82 ? 20.696 -7.686 -27.701 1.00 93.25 82 ASP A C 1
ATOM 657 O O . ASP A 1 82 ? 20.011 -6.669 -27.543 1.00 93.25 82 ASP A O 1
ATOM 661 N N . LEU A 1 83 ? 21.396 -8.232 -26.704 1.00 92.94 83 LEU A N 1
ATOM 662 C CA . LEU A 1 83 ? 21.415 -7.704 -25.339 1.00 92.94 83 LEU A CA 1
ATOM 663 C C . LEU A 1 83 ? 21.998 -6.286 -25.256 1.00 92.94 83 LEU A C 1
ATOM 665 O O . LEU A 1 83 ? 21.552 -5.504 -24.413 1.00 92.94 83 LEU A O 1
ATOM 669 N N . ALA A 1 84 ? 22.953 -5.933 -26.124 1.00 93.25 84 ALA A N 1
ATOM 670 C CA . ALA A 1 84 ? 23.531 -4.591 -26.148 1.00 93.25 84 ALA A CA 1
ATOM 671 C C . ALA A 1 84 ? 22.479 -3.560 -26.572 1.00 93.25 84 ALA A C 1
ATOM 673 O O . ALA A 1 84 ? 22.330 -2.513 -25.938 1.00 93.25 84 ALA A O 1
ATOM 674 N N . ARG A 1 85 ? 21.678 -3.899 -27.589 1.00 93.06 85 ARG A N 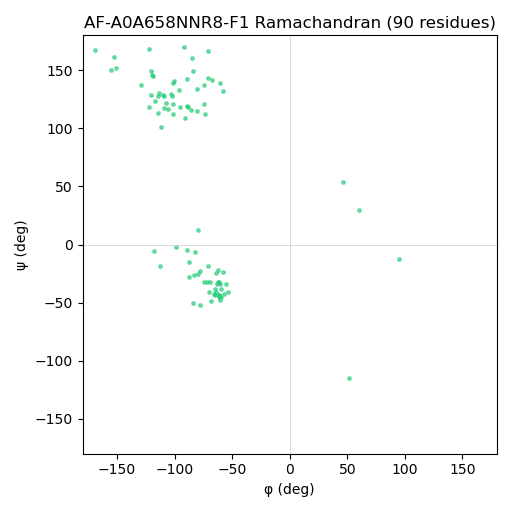1
ATOM 675 C CA . ARG A 1 85 ? 20.563 -3.064 -28.044 1.00 93.06 85 ARG A CA 1
ATOM 676 C C . ARG A 1 85 ? 19.473 -2.929 -26.981 1.00 93.06 85 ARG A C 1
ATOM 678 O O . ARG A 1 85 ? 18.981 -1.825 -26.769 1.00 93.06 85 ARG A O 1
ATOM 685 N N . VAL A 1 86 ? 19.106 -4.016 -26.299 1.00 93.44 86 VAL A N 1
ATOM 686 C CA . VAL A 1 86 ? 18.108 -3.977 -25.212 1.00 93.44 86 VAL A CA 1
ATOM 687 C C . VAL A 1 86 ? 18.565 -3.052 -24.086 1.00 93.44 86 VAL A C 1
ATOM 689 O O . VAL A 1 86 ? 17.780 -2.234 -23.609 1.00 93.44 86 VAL A O 1
ATOM 692 N N . ARG A 1 87 ? 19.836 -3.147 -23.677 1.00 92.00 87 ARG A N 1
ATOM 693 C CA . ARG A 1 87 ? 20.384 -2.292 -22.620 1.00 92.00 87 ARG A CA 1
ATOM 694 C C . ARG A 1 87 ? 20.342 -0.815 -23.007 1.00 92.00 87 ARG A C 1
ATOM 696 O O . ARG A 1 87 ? 19.909 -0.004 -22.199 1.00 92.00 87 ARG A O 1
ATOM 703 N N . ALA A 1 88 ? 20.716 -0.489 -24.245 1.00 94.12 88 ALA A N 1
ATOM 704 C CA . ALA A 1 88 ? 20.686 0.883 -24.745 1.00 94.12 88 ALA A CA 1
ATOM 705 C C . ALA A 1 88 ? 19.276 1.501 -24.729 1.00 94.12 88 ALA A C 1
ATOM 707 O O . ALA A 1 88 ? 19.143 2.693 -24.487 1.00 94.12 88 ALA A O 1
ATOM 708 N N . VAL A 1 89 ? 18.227 0.701 -24.958 1.00 93.44 89 VAL A N 1
ATOM 709 C CA . VAL A 1 89 ? 16.830 1.168 -24.901 1.00 93.44 89 VAL A CA 1
ATOM 710 C C . VAL A 1 89 ? 16.347 1.383 -23.463 1.00 93.44 89 VAL A C 1
ATOM 712 O O . VAL A 1 89 ? 15.516 2.251 -23.237 1.00 93.44 89 VAL A O 1
ATOM 715 N N . LEU A 1 90 ? 16.837 0.601 -22.496 1.00 90.56 90 LEU A N 1
ATOM 716 C CA . LEU A 1 90 ? 16.435 0.718 -21.087 1.00 90.56 90 LEU A CA 1
ATOM 717 C C . LEU A 1 90 ? 17.129 1.863 -20.341 1.00 90.56 90 LEU A C 1
ATOM 719 O O . LEU A 1 90 ? 16.602 2.327 -19.334 1.00 90.56 90 LEU A O 1
ATOM 723 N N . ASP A 1 91 ? 18.311 2.269 -20.803 1.00 87.81 91 ASP A N 1
ATOM 724 C CA . ASP A 1 91 ? 19.093 3.359 -20.209 1.00 87.81 91 ASP A CA 1
ATOM 725 C C . ASP A 1 91 ? 18.748 4.743 -20.801 1.00 87.81 91 ASP A C 1
ATOM 727 O O . ASP A 1 91 ? 19.290 5.747 -20.334 1.00 87.81 91 ASP A O 1
ATOM 731 N N . ALA A 1 92 ? 17.883 4.792 -21.822 1.00 62.56 92 ALA A N 1
ATOM 732 C CA . ALA A 1 92 ? 17.405 6.011 -22.483 1.00 62.56 92 ALA A CA 1
ATOM 733 C C . ALA A 1 92 ? 16.133 6.560 -21.821 1.00 62.56 92 ALA A C 1
ATOM 735 O O . ALA A 1 92 ? 16.047 7.803 -21.689 1.00 62.56 92 ALA A O 1
#

pLDDT: mean 90.44, std 8.07, range [54.34, 97.88]